Protein AF-A0A9R1IKS2-F1 (afdb_monomer_lite)

Structure (mmCIF, N/CA/C/O backbone):
data_AF-A0A9R1IKS2-F1
#
_entry.id   AF-A0A9R1IKS2-F1
#
loop_
_atom_site.group_PDB
_atom_site.id
_atom_site.type_symbol
_atom_site.label_atom_id
_atom_site.label_alt_id
_atom_site.label_comp_id
_atom_site.label_asym_id
_atom_site.label_entity_id
_atom_site.label_seq_id
_atom_site.pdbx_PDB_ins_code
_atom_site.Cartn_x
_atom_site.Cartn_y
_atom_site.Cartn_z
_atom_site.occupancy
_atom_site.B_iso_or_equiv
_atom_site.auth_seq_id
_atom_site.auth_comp_id
_atom_site.auth_asym_id
_atom_site.auth_atom_id
_atom_site.pdbx_PDB_model_num
ATOM 1 N N . MET A 1 1 ? 90.378 -4.002 -35.300 1.00 48.59 1 MET A N 1
ATOM 2 C CA . MET A 1 1 ? 89.624 -2.967 -36.050 1.00 48.59 1 MET A CA 1
ATOM 3 C C . MET A 1 1 ? 90.124 -2.997 -37.484 1.00 48.59 1 MET A C 1
ATOM 5 O O . MET A 1 1 ? 91.338 -3.062 -37.640 1.00 48.59 1 MET A O 1
ATOM 9 N N . PRO A 1 2 ? 89.233 -3.142 -38.479 1.00 44.53 2 PRO A N 1
ATOM 10 C CA . PRO A 1 2 ? 88.446 -2.023 -39.048 1.00 44.53 2 PRO A CA 1
ATOM 11 C C . PRO A 1 2 ? 86.926 -2.276 -38.912 1.00 44.53 2 PRO A C 1
ATOM 13 O O . PRO A 1 2 ? 86.473 -3.382 -39.164 1.00 44.53 2 PRO A O 1
ATOM 16 N N . SER A 1 3 ? 86.116 -1.399 -38.308 1.00 45.44 3 SER A N 1
ATOM 17 C CA . SER A 1 3 ? 85.567 -0.133 -38.839 1.00 45.44 3 SER A CA 1
ATOM 18 C C . SER A 1 3 ? 84.791 -0.304 -40.148 1.00 45.44 3 SER A C 1
ATOM 20 O O . SER A 1 3 ? 85.372 -0.170 -41.219 1.00 45.44 3 SER A O 1
ATOM 22 N N . TRP A 1 4 ? 83.480 -0.521 -40.044 1.00 53.41 4 TRP A N 1
ATOM 23 C CA . TRP A 1 4 ? 82.528 -0.299 -41.133 1.00 53.41 4 TRP A CA 1
ATOM 24 C C . TRP A 1 4 ? 81.518 0.731 -40.631 1.00 53.41 4 TRP A C 1
ATOM 26 O O . TRP A 1 4 ? 80.860 0.505 -39.617 1.00 53.41 4 TRP A O 1
ATOM 36 N N . LYS A 1 5 ? 81.492 1.891 -41.288 1.00 44.34 5 LYS A N 1
ATOM 37 C CA . LYS A 1 5 ? 80.479 2.925 -41.098 1.00 44.34 5 LYS A CA 1
ATOM 38 C C . LYS A 1 5 ? 79.367 2.736 -42.123 1.00 44.34 5 LYS A C 1
ATOM 40 O O . LYS A 1 5 ? 79.661 2.494 -43.288 1.00 44.34 5 LYS A O 1
ATOM 45 N N . ASP A 1 6 ? 78.147 2.866 -41.616 1.00 50.09 6 ASP A N 1
ATOM 46 C CA . ASP A 1 6 ? 76.942 3.482 -42.174 1.00 50.09 6 ASP A CA 1
ATOM 47 C C . ASP A 1 6 ? 76.713 3.401 -43.690 1.00 50.09 6 ASP A C 1
ATOM 49 O O . ASP A 1 6 ? 77.375 4.057 -44.493 1.00 50.09 6 ASP A O 1
ATOM 53 N N . GLY A 1 7 ? 75.651 2.684 -44.049 1.00 39.09 7 GLY A N 1
ATOM 54 C CA . GLY A 1 7 ? 74.971 2.805 -45.329 1.00 39.09 7 GLY A CA 1
ATOM 55 C C . GLY A 1 7 ? 73.509 2.431 -45.140 1.00 39.09 7 GLY A C 1
ATOM 56 O O . GLY A 1 7 ? 73.152 1.265 -45.267 1.00 39.09 7 GLY A O 1
ATOM 57 N N . GLU A 1 8 ? 72.682 3.412 -44.778 1.00 41.91 8 GLU A N 1
ATOM 58 C CA . GLU A 1 8 ? 71.227 3.313 -44.865 1.00 41.91 8 GLU A CA 1
ATOM 59 C C . GLU A 1 8 ? 70.853 3.036 -46.326 1.00 41.91 8 GLU A C 1
ATOM 61 O O . GLU A 1 8 ? 70.797 3.949 -47.155 1.00 41.91 8 GLU A O 1
ATOM 66 N N . GLU A 1 9 ? 70.599 1.775 -46.672 1.00 37.28 9 GLU A N 1
ATOM 67 C CA . GLU A 1 9 ? 69.936 1.456 -47.929 1.00 37.28 9 GLU A CA 1
ATOM 68 C C . GLU A 1 9 ? 68.448 1.755 -47.746 1.00 37.28 9 GLU A C 1
ATOM 70 O O . GLU A 1 9 ? 67.624 0.916 -47.392 1.00 37.28 9 GLU A O 1
ATOM 75 N N . SER A 1 10 ? 68.144 3.041 -47.924 1.00 39.81 10 SER A N 1
ATOM 76 C CA . SER A 1 10 ? 66.822 3.571 -48.208 1.00 39.81 10 SER A CA 1
ATOM 77 C C . SER A 1 10 ? 66.276 2.827 -49.426 1.00 39.81 10 SER A C 1
ATOM 79 O O . SER A 1 10 ? 66.489 3.235 -50.571 1.00 39.81 10 SER A O 1
ATOM 81 N N . SER A 1 11 ? 65.574 1.722 -49.173 1.00 41.09 11 SER A N 1
ATOM 82 C CA . SER A 1 11 ? 64.642 1.115 -50.111 1.00 41.09 11 SER A CA 1
ATOM 83 C C . SER A 1 11 ? 63.528 2.129 -50.334 1.00 41.09 11 SER A C 1
ATOM 85 O O . SER A 1 11 ? 62.490 2.109 -49.674 1.00 41.09 11 SER A O 1
ATOM 87 N N . LYS A 1 12 ? 63.797 3.089 -51.225 1.00 37.38 12 LYS A N 1
ATOM 88 C CA . LYS A 1 12 ? 62.771 3.886 -51.877 1.00 37.38 12 LYS A CA 1
ATOM 89 C C . LYS A 1 12 ? 61.905 2.874 -52.608 1.00 37.38 12 LYS A C 1
ATOM 91 O O . LYS A 1 12 ? 62.258 2.429 -53.698 1.00 37.38 12 LYS A O 1
ATOM 96 N N . GLU A 1 13 ? 60.822 2.456 -51.968 1.00 42.12 13 GLU A N 1
ATOM 97 C CA . GLU A 1 13 ? 59.661 1.959 -52.681 1.00 42.12 13 GLU A CA 1
ATOM 98 C C . GLU A 1 13 ? 59.296 3.093 -53.644 1.00 42.12 13 G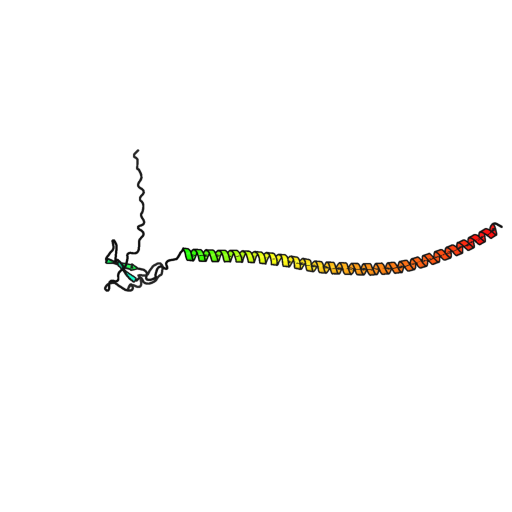LU A C 1
ATOM 100 O O . GLU A 1 13 ? 58.756 4.119 -53.231 1.00 42.12 13 GLU A O 1
ATOM 105 N N . GLU A 1 14 ? 59.745 2.987 -54.903 1.00 42.53 14 GLU A N 1
ATOM 106 C CA . GLU A 1 14 ? 59.210 3.805 -55.985 1.00 42.53 14 GLU A CA 1
ATOM 107 C C . GLU A 1 14 ? 57.712 3.517 -55.957 1.00 42.53 14 GLU A C 1
ATOM 109 O O . GLU A 1 14 ? 57.261 2.435 -56.338 1.00 42.53 14 GLU A O 1
ATOM 114 N N . GLU A 1 15 ? 56.969 4.469 -55.395 1.00 42.94 15 GLU A N 1
ATOM 115 C CA . GLU A 1 15 ? 55.526 4.562 -55.469 1.00 42.94 15 GLU A CA 1
ATOM 116 C C . GLU A 1 15 ? 55.175 4.317 -56.935 1.00 42.94 15 GLU A C 1
ATOM 118 O O . GLU A 1 15 ? 55.498 5.129 -57.805 1.00 42.94 15 GLU A O 1
ATOM 123 N N . LEU A 1 16 ? 54.651 3.122 -57.226 1.00 48.94 16 LEU A N 1
ATOM 124 C CA . LEU A 1 16 ? 54.388 2.649 -58.579 1.00 48.94 16 LEU A CA 1
ATOM 125 C C . LEU A 1 16 ? 53.142 3.384 -59.085 1.00 48.94 16 LEU A C 1
ATOM 127 O O . LEU A 1 16 ? 52.057 2.817 -59.217 1.00 48.94 16 LEU A O 1
ATOM 131 N N . ALA A 1 17 ? 53.286 4.694 -59.269 1.00 49.56 17 ALA A N 1
ATOM 132 C CA . ALA A 1 17 ? 52.277 5.565 -59.816 1.00 49.56 17 ALA A CA 1
ATOM 133 C C . ALA A 1 17 ? 51.915 5.005 -61.188 1.00 49.56 17 ALA A C 1
ATOM 135 O O . ALA A 1 17 ? 52.782 4.818 -62.046 1.00 49.56 17 ALA A O 1
ATOM 136 N N . ASN A 1 18 ? 50.635 4.677 -61.372 1.00 56.34 18 ASN A N 1
ATOM 137 C CA . ASN A 1 18 ? 50.163 4.130 -62.634 1.00 56.34 18 ASN A CA 1
ATOM 138 C C . ASN A 1 18 ? 50.544 5.106 -63.756 1.00 56.34 18 ASN A C 1
ATOM 140 O O . ASN A 1 18 ? 50.149 6.275 -63.685 1.00 56.34 18 ASN A O 1
ATOM 144 N N . PRO A 1 19 ? 51.297 4.661 -64.776 1.00 63.25 19 PRO A N 1
ATOM 145 C CA . PRO A 1 19 ? 51.688 5.542 -65.861 1.00 63.25 19 PRO A CA 1
ATOM 146 C C . PRO A 1 19 ? 50.427 6.070 -66.548 1.00 63.25 19 PRO A C 1
ATOM 148 O O . PRO A 1 19 ? 49.455 5.327 -66.730 1.00 63.25 19 PRO A O 1
ATOM 151 N N . GLY A 1 20 ? 50.438 7.347 -66.942 1.00 69.69 20 GLY A N 1
ATOM 152 C CA . GLY A 1 20 ? 49.369 7.909 -67.768 1.00 69.69 20 GLY A CA 1
ATOM 153 C C . GLY A 1 20 ? 49.154 7.019 -68.993 1.00 69.69 20 GLY A C 1
ATOM 154 O O . GLY A 1 20 ? 50.125 6.521 -69.561 1.00 69.69 20 GLY A O 1
ATOM 155 N N . THR A 1 21 ? 47.904 6.755 -69.378 1.00 74.62 21 THR A N 1
ATOM 156 C CA . THR A 1 21 ? 47.594 5.810 -70.466 1.00 74.62 21 THR A CA 1
ATOM 157 C C . THR A 1 21 ? 47.038 6.514 -71.693 1.00 74.62 21 THR A C 1
ATOM 159 O O . THR A 1 21 ? 46.319 7.503 -71.585 1.00 74.62 21 THR A O 1
ATOM 162 N N . THR A 1 22 ? 47.361 5.983 -72.870 1.00 75.00 22 THR A N 1
ATOM 163 C CA . THR A 1 22 ? 46.778 6.381 -74.155 1.00 75.00 22 THR A CA 1
ATOM 164 C C . THR A 1 22 ? 46.156 5.175 -74.857 1.00 75.00 22 THR A C 1
ATOM 166 O O . THR A 1 22 ? 46.412 4.019 -74.501 1.00 75.00 22 THR A O 1
ATOM 169 N N . ILE A 1 23 ? 45.314 5.441 -75.853 1.00 69.69 23 ILE A N 1
ATOM 170 C CA . ILE A 1 23 ? 44.611 4.422 -76.632 1.00 69.69 23 ILE A CA 1
ATOM 171 C C . ILE A 1 23 ? 45.360 4.217 -77.953 1.00 69.69 23 ILE A C 1
ATOM 173 O O . ILE A 1 23 ? 45.370 5.096 -78.810 1.00 69.69 23 ILE A O 1
ATOM 177 N N . ASP A 1 24 ? 45.947 3.035 -78.139 1.00 76.06 24 ASP A N 1
ATOM 178 C CA . ASP A 1 24 ? 46.493 2.578 -79.422 1.00 76.06 24 ASP A CA 1
ATOM 179 C C . ASP A 1 24 ? 45.437 1.731 -80.140 1.00 76.06 24 ASP A C 1
ATOM 181 O O . ASP A 1 24 ? 45.021 0.691 -79.632 1.00 76.06 24 ASP A O 1
ATOM 185 N N . ALA A 1 25 ? 45.010 2.145 -81.335 1.00 76.25 25 ALA A N 1
ATOM 186 C CA . ALA A 1 25 ? 44.009 1.420 -82.120 1.00 76.25 25 ALA A CA 1
ATOM 187 C C . ALA A 1 25 ? 44.429 -0.025 -82.456 1.00 76.25 25 ALA A C 1
ATOM 189 O O . ALA A 1 25 ? 43.571 -0.887 -82.639 1.00 76.25 25 ALA A O 1
ATOM 190 N N . SER A 1 26 ? 45.736 -0.309 -82.504 1.00 78.94 26 SER A N 1
ATOM 191 C CA . SER A 1 26 ? 46.267 -1.656 -82.745 1.00 78.94 26 SER A CA 1
ATOM 192 C C . SER A 1 26 ? 46.380 -2.512 -81.474 1.00 78.94 26 SER A C 1
ATOM 194 O O . SER A 1 26 ? 46.550 -3.731 -81.555 1.00 78.94 26 SER A O 1
ATOM 196 N N . PHE A 1 27 ? 46.260 -1.901 -80.290 1.00 79.06 27 PHE A N 1
ATOM 197 C CA . PHE A 1 27 ? 46.350 -2.569 -78.993 1.00 79.06 27 PHE A CA 1
ATOM 198 C C . PHE A 1 27 ? 45.433 -1.899 -77.962 1.00 79.06 27 PHE A C 1
ATOM 200 O O . PHE A 1 27 ? 45.874 -1.299 -76.984 1.00 79.06 27 PHE A O 1
ATOM 207 N N . CYS A 1 28 ? 44.127 -2.035 -78.176 1.00 78.81 28 CYS A N 1
ATOM 208 C CA . CYS A 1 28 ? 43.092 -1.565 -77.263 1.00 78.81 28 CYS A CA 1
ATOM 209 C C . CYS A 1 28 ? 42.053 -2.662 -76.983 1.00 78.81 28 CYS A C 1
ATOM 211 O O . CYS A 1 28 ? 42.033 -3.723 -77.616 1.00 78.81 28 CYS A O 1
ATOM 213 N N . GLY A 1 29 ? 41.191 -2.416 -75.996 1.00 82.81 29 GLY A N 1
ATOM 214 C CA . GLY A 1 29 ? 40.091 -3.311 -75.639 1.00 82.81 29 GLY A CA 1
ATOM 215 C C . GLY A 1 29 ? 40.430 -4.338 -74.554 1.00 82.81 29 GLY A C 1
ATOM 216 O O . GLY A 1 29 ? 41.463 -4.266 -73.887 1.00 82.81 29 GLY A O 1
ATOM 217 N N . ARG A 1 30 ? 39.507 -5.283 -74.342 1.00 83.44 30 ARG A N 1
ATOM 218 C CA . ARG A 1 30 ? 39.637 -6.335 -73.320 1.00 83.44 30 ARG A CA 1
ATOM 219 C C . ARG A 1 30 ? 40.766 -7.309 -73.660 1.00 83.44 30 ARG A C 1
ATOM 221 O O . ARG A 1 30 ? 41.041 -7.580 -74.832 1.00 83.44 30 ARG A O 1
ATOM 228 N N . ALA A 1 31 ? 41.405 -7.864 -72.631 1.00 83.81 31 ALA A N 1
ATOM 229 C CA . ALA A 1 31 ? 42.275 -9.018 -72.801 1.00 83.81 31 ALA A CA 1
ATOM 230 C C . ALA A 1 31 ? 41.485 -10.160 -73.464 1.00 83.81 31 ALA A C 1
ATOM 232 O O . ALA A 1 31 ? 40.369 -10.473 -73.054 1.00 83.81 31 ALA A O 1
ATOM 233 N N . ALA A 1 32 ? 42.047 -10.740 -74.527 1.00 78.88 32 ALA A N 1
ATOM 234 C CA . ALA A 1 32 ? 41.414 -11.852 -75.238 1.00 78.88 32 ALA A CA 1
ATOM 235 C C . ALA A 1 32 ? 41.521 -13.163 -74.444 1.00 78.88 32 ALA A C 1
ATOM 237 O O . ALA A 1 32 ? 40.697 -14.058 -74.606 1.00 78.88 32 ALA A O 1
ATOM 238 N N . ASP A 1 33 ? 42.530 -13.256 -73.579 1.00 82.50 33 ASP A N 1
ATOM 239 C CA . ASP A 1 33 ? 42.747 -14.394 -72.704 1.00 82.50 33 ASP A CA 1
ATOM 240 C C . ASP A 1 33 ? 41.944 -14.233 -71.405 1.00 82.50 33 ASP A C 1
ATOM 242 O O . ASP A 1 33 ? 42.137 -13.288 -70.636 1.00 82.50 33 ASP A O 1
ATOM 246 N N . ALA A 1 34 ? 41.047 -15.189 -71.162 1.00 78.06 34 ALA A 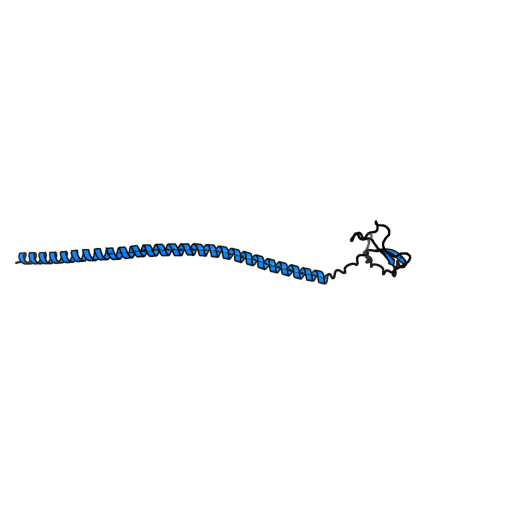N 1
ATOM 247 C CA . ALA A 1 34 ? 40.211 -15.253 -69.970 1.00 78.06 34 ALA A CA 1
ATOM 248 C C . ALA A 1 34 ? 41.004 -15.502 -68.672 1.00 78.06 34 ALA A C 1
ATOM 250 O O . ALA A 1 34 ? 40.437 -15.349 -67.584 1.00 78.06 34 ALA A O 1
ATOM 251 N N . SER A 1 35 ? 42.283 -15.881 -68.768 1.00 83.31 35 SER A N 1
ATOM 252 C CA . SER A 1 35 ? 43.204 -16.005 -67.636 1.00 83.31 35 SER A CA 1
ATOM 253 C C . SER A 1 35 ? 43.691 -14.643 -67.118 1.00 83.31 35 SER A C 1
ATOM 255 O O . SER A 1 35 ? 44.007 -14.508 -65.936 1.00 83.31 35 SER A O 1
ATOM 257 N N . ILE A 1 36 ? 43.678 -13.603 -67.963 1.00 84.75 36 ILE A N 1
ATOM 258 C CA . ILE A 1 36 ? 44.187 -12.268 -67.630 1.00 84.75 36 ILE A CA 1
ATOM 259 C C . ILE A 1 36 ? 43.083 -11.462 -66.936 1.00 84.75 36 ILE A C 1
ATOM 261 O O . ILE A 1 36 ? 42.331 -10.689 -67.543 1.00 84.75 36 ILE A O 1
ATOM 265 N N . LYS A 1 37 ? 42.984 -11.668 -65.624 1.00 88.56 37 LYS A N 1
ATOM 266 C CA . LYS A 1 37 ? 42.038 -10.998 -64.729 1.00 88.56 37 LYS A CA 1
ATOM 267 C C . LYS A 1 37 ? 42.775 -10.259 -63.623 1.00 88.56 37 LYS A C 1
ATOM 269 O O . LYS A 1 37 ? 43.854 -10.660 -63.195 1.00 88.56 37 LYS A O 1
ATOM 274 N N . CYS A 1 38 ? 42.158 -9.195 -63.127 1.00 84.00 38 CYS A N 1
ATOM 275 C CA . CYS A 1 38 ? 42.625 -8.524 -61.925 1.00 84.00 38 CYS A CA 1
ATOM 276 C C . CYS A 1 38 ? 42.495 -9.486 -60.738 1.00 84.00 38 CYS A C 1
ATOM 278 O O . CYS A 1 38 ? 41.424 -10.043 -60.517 1.00 84.00 38 CYS A O 1
ATOM 280 N N . THR A 1 39 ? 43.553 -9.660 -59.954 1.00 83.38 39 THR A N 1
ATOM 281 C CA . THR A 1 39 ? 43.549 -10.559 -58.789 1.00 83.38 39 THR A CA 1
ATOM 282 C C . THR A 1 39 ? 42.605 -10.091 -57.680 1.00 83.38 39 THR A C 1
ATOM 284 O O . THR A 1 39 ? 42.022 -10.922 -56.994 1.00 83.38 39 THR A O 1
ATOM 287 N N . LEU A 1 40 ? 42.407 -8.775 -57.537 1.00 80.06 40 LEU A N 1
ATOM 288 C CA . LEU A 1 40 ? 41.535 -8.189 -56.513 1.00 80.06 40 LEU A CA 1
ATOM 289 C C . LEU A 1 40 ? 40.052 -8.261 -56.888 1.00 80.06 40 LEU A C 1
ATOM 291 O O . LEU A 1 40 ? 39.216 -8.624 -56.068 1.00 80.06 40 LEU A O 1
ATOM 295 N N . HIS A 1 41 ? 39.718 -7.910 -58.132 1.00 82.62 41 HIS A N 1
ATOM 296 C CA . HIS A 1 41 ? 38.323 -7.799 -58.570 1.00 82.62 41 HIS A CA 1
ATOM 297 C C . HIS A 1 41 ? 37.830 -9.015 -59.363 1.00 82.62 41 HIS A C 1
ATOM 299 O O . HIS A 1 41 ? 36.652 -9.076 -59.705 1.00 82.62 41 HIS A O 1
ATOM 305 N N . LEU A 1 42 ? 38.728 -9.943 -59.722 1.00 81.50 42 LEU A N 1
ATOM 306 C CA . LEU A 1 42 ? 38.476 -11.106 -60.589 1.00 81.50 42 LEU A CA 1
ATOM 307 C C . LEU A 1 42 ? 37.827 -10.752 -61.943 1.00 81.50 42 LEU A C 1
ATOM 309 O O . LEU A 1 42 ? 37.311 -11.616 -62.655 1.00 81.50 42 LEU A O 1
ATOM 313 N N . ALA A 1 43 ? 37.889 -9.474 -62.321 1.00 81.75 43 ALA A N 1
ATOM 314 C CA . ALA A 1 43 ? 37.350 -8.929 -63.554 1.00 81.75 43 ALA A CA 1
ATOM 315 C C . ALA A 1 43 ? 38.405 -8.985 -64.677 1.00 81.75 43 ALA A C 1
ATOM 317 O O . ALA A 1 43 ? 39.595 -8.818 -64.389 1.00 81.75 43 ALA A O 1
ATOM 318 N N . PRO A 1 44 ? 38.005 -9.187 -65.949 1.00 86.62 44 PRO A N 1
ATOM 319 C CA . PRO A 1 44 ? 38.927 -9.156 -67.084 1.00 86.62 44 PRO A CA 1
ATOM 320 C C . PRO A 1 44 ? 39.707 -7.841 -67.154 1.00 86.62 44 PRO A C 1
ATOM 322 O O . PRO A 1 44 ? 39.122 -6.762 -67.020 1.00 86.62 44 PRO A O 1
ATOM 325 N N . CYS A 1 45 ? 41.017 -7.926 -67.387 1.00 88.25 45 CYS A N 1
ATOM 326 C CA . CYS A 1 45 ? 41.843 -6.736 -67.562 1.00 88.25 45 CYS A CA 1
ATOM 327 C C . CYS A 1 45 ? 41.635 -6.096 -68.942 1.00 88.25 45 CYS A C 1
ATOM 329 O O . CYS A 1 45 ? 41.287 -6.751 -69.930 1.00 88.25 45 CYS A O 1
ATOM 331 N N . MET A 1 46 ? 41.903 -4.798 -69.011 1.00 86.00 46 MET A N 1
ATOM 332 C CA . MET A 1 46 ? 41.942 -4.007 -70.237 1.00 86.00 46 MET A CA 1
ATOM 333 C C . MET A 1 46 ? 43.387 -3.807 -70.688 1.00 86.00 46 MET A C 1
ATOM 335 O O . MET A 1 46 ? 44.302 -3.776 -69.867 1.00 86.00 46 MET A O 1
ATOM 339 N N . LYS A 1 47 ? 43.585 -3.693 -72.001 1.00 88.12 47 LYS A N 1
ATOM 340 C CA . LYS A 1 47 ? 44.871 -3.369 -72.623 1.00 88.12 47 LYS A CA 1
ATOM 341 C C . LYS A 1 47 ? 45.101 -1.861 -72.582 1.00 88.12 47 LYS A C 1
ATOM 343 O O . LYS A 1 47 ? 44.235 -1.108 -73.026 1.00 88.12 47 LYS A O 1
ATOM 348 N N . TYR A 1 48 ? 46.269 -1.454 -72.102 1.00 84.25 48 TYR A N 1
ATOM 349 C CA . TYR A 1 48 ? 46.695 -0.060 -72.019 1.00 84.25 48 TYR A CA 1
ATOM 350 C C . TYR A 1 48 ? 48.079 0.126 -72.638 1.00 84.25 48 TYR A C 1
ATOM 352 O O . TYR A 1 48 ? 48.893 -0.803 -72.670 1.00 84.25 48 TYR A O 1
ATOM 360 N N . VAL A 1 49 ? 48.342 1.343 -73.111 1.00 83.81 49 VAL A N 1
ATOM 361 C CA . VAL A 1 49 ? 49.665 1.787 -73.552 1.00 83.81 49 VAL A CA 1
ATOM 362 C C . VAL A 1 49 ? 50.086 2.962 -72.688 1.00 83.81 49 VAL A C 1
ATOM 364 O O . VAL A 1 49 ? 49.316 3.907 -72.523 1.00 83.81 49 VAL A O 1
ATOM 367 N N . ALA A 1 50 ? 51.290 2.904 -72.130 1.00 82.00 50 ALA A N 1
ATOM 368 C CA . ALA A 1 50 ? 51.846 4.000 -71.350 1.00 82.00 50 ALA A CA 1
ATOM 369 C C . ALA A 1 50 ? 52.126 5.211 -72.257 1.00 82.00 50 ALA A C 1
ATOM 371 O O . ALA A 1 50 ? 52.771 5.092 -73.300 1.00 82.00 50 ALA A O 1
ATOM 372 N N . PHE A 1 51 ? 51.612 6.370 -71.866 1.00 75.75 51 PHE A N 1
ATOM 373 C CA . PHE A 1 51 ? 51.726 7.643 -72.572 1.00 75.75 51 PHE A CA 1
ATOM 374 C C . PHE A 1 51 ? 52.923 8.471 -72.094 1.00 75.75 51 PHE A C 1
ATOM 376 O O . PHE A 1 51 ? 53.539 9.155 -72.903 1.00 75.75 51 PHE A O 1
ATOM 383 N N . GLU A 1 52 ? 53.264 8.396 -70.807 1.00 71.88 52 GLU A N 1
ATOM 384 C CA . GLU A 1 52 ? 54.277 9.261 -70.200 1.00 71.88 52 GLU A CA 1
ATOM 385 C C . GLU A 1 52 ? 55.087 8.509 -69.132 1.00 71.88 52 GLU A C 1
ATOM 387 O O . GLU A 1 52 ? 54.538 7.710 -68.370 1.00 71.88 52 GLU A O 1
ATOM 392 N N . GLY A 1 53 ? 56.402 8.753 -69.095 1.00 70.88 53 GLY A N 1
ATOM 393 C CA . GLY A 1 53 ? 57.350 8.152 -68.147 1.00 70.88 53 GLY A CA 1
ATOM 394 C C . GLY A 1 53 ? 58.433 7.280 -68.799 1.00 70.88 53 GLY A C 1
ATOM 395 O O . GLY A 1 53 ? 58.555 7.210 -70.024 1.00 70.88 53 GLY A O 1
ATOM 396 N N . LYS A 1 54 ? 59.225 6.579 -67.971 1.00 72.94 54 LYS A N 1
ATOM 397 C CA . LYS A 1 54 ? 60.319 5.677 -68.410 1.00 72.94 54 LYS A CA 1
ATOM 398 C C . LYS A 1 54 ? 59.830 4.556 -69.345 1.00 72.94 54 LYS A C 1
ATOM 400 O O . LYS A 1 54 ? 60.605 4.028 -70.138 1.00 72.94 54 LYS A O 1
ATOM 405 N N . ASP A 1 55 ? 58.540 4.237 -69.267 1.00 72.31 55 ASP A N 1
ATOM 406 C CA . ASP A 1 55 ? 57.882 3.158 -69.999 1.00 72.31 55 ASP A CA 1
ATOM 407 C C . ASP A 1 55 ? 56.974 3.645 -71.131 1.00 72.31 55 ASP A C 1
ATOM 409 O O . ASP A 1 55 ? 56.118 2.894 -71.592 1.00 72.31 55 ASP A O 1
ATOM 413 N N . THR A 1 56 ? 57.148 4.882 -71.605 1.00 76.19 56 THR A N 1
ATOM 414 C CA . THR A 1 56 ? 56.369 5.424 -72.730 1.00 76.19 56 THR A CA 1
ATOM 415 C C . THR A 1 56 ? 56.352 4.438 -73.911 1.00 76.19 56 THR A C 1
ATOM 417 O O . THR A 1 56 ? 57.380 3.875 -74.285 1.00 76.19 56 THR A O 1
ATOM 420 N N . VAL A 1 57 ? 55.169 4.212 -74.491 1.00 77.19 57 VAL A N 1
ATOM 421 C CA . VAL A 1 57 ? 54.863 3.225 -75.550 1.00 77.19 57 VAL A CA 1
ATOM 422 C C . VAL A 1 57 ? 54.789 1.755 -75.085 1.00 77.19 57 VAL A C 1
ATOM 424 O O . VAL A 1 57 ? 54.365 0.889 -75.856 1.00 77.19 57 VAL A O 1
ATOM 427 N N . ARG A 1 58 ? 55.102 1.410 -73.826 1.00 84.00 58 ARG A N 1
ATOM 428 C CA . ARG A 1 58 ? 54.932 0.024 -73.348 1.00 84.00 58 ARG A CA 1
ATOM 429 C C . ARG A 1 58 ? 53.461 -0.367 -73.213 1.00 84.00 58 ARG A C 1
ATOM 431 O O . ARG A 1 58 ? 52.628 0.387 -72.717 1.00 84.00 58 ARG A O 1
ATOM 438 N N . ARG A 1 59 ? 53.175 -1.606 -73.618 1.00 87.75 59 ARG A N 1
ATOM 439 C CA . ARG A 1 59 ? 51.863 -2.262 -73.562 1.00 87.75 59 ARG A CA 1
ATOM 440 C C . ARG A 1 59 ? 51.716 -3.055 -72.266 1.00 87.75 59 ARG A C 1
ATOM 442 O O . ARG A 1 59 ? 52.573 -3.884 -71.969 1.00 87.75 59 ARG A O 1
ATOM 449 N N . PHE A 1 60 ? 50.628 -2.849 -71.530 1.00 85.69 60 PHE A N 1
ATOM 450 C CA . PHE A 1 60 ? 50.348 -3.560 -70.279 1.00 85.69 60 PHE A CA 1
ATOM 451 C C . PHE A 1 60 ? 48.850 -3.836 -70.080 1.00 85.69 60 PHE A C 1
ATOM 453 O O . PHE A 1 60 ? 48.006 -3.352 -70.836 1.00 85.69 60 PHE A O 1
ATOM 460 N N . TYR A 1 61 ? 48.523 -4.646 -69.070 1.00 86.94 61 TYR A N 1
ATOM 461 C CA . TYR A 1 61 ? 47.149 -4.972 -68.687 1.00 86.94 61 TYR A CA 1
ATOM 462 C C . TYR A 1 61 ? 46.793 -4.300 -67.363 1.00 86.94 61 TYR A C 1
ATOM 464 O O . TYR A 1 61 ? 47.534 -4.425 -66.393 1.00 86.94 61 TYR A O 1
ATOM 472 N N . GLY A 1 62 ? 45.650 -3.621 -67.315 1.00 83.06 62 GLY A N 1
ATOM 473 C CA . GLY A 1 62 ? 45.165 -2.926 -66.123 1.00 83.06 62 GLY A CA 1
ATOM 474 C C . GLY A 1 62 ? 43.738 -3.326 -65.764 1.00 83.06 62 GLY A C 1
ATOM 475 O O . GLY A 1 62 ? 42.980 -3.829 -66.596 1.00 83.06 62 GLY A O 1
ATOM 476 N N . CYS A 1 63 ? 43.360 -3.112 -64.508 1.00 83.62 63 CYS A N 1
ATOM 477 C CA . CYS A 1 63 ? 42.008 -3.391 -64.042 1.00 83.62 63 CYS A CA 1
ATOM 478 C C . CYS A 1 63 ? 41.007 -2.370 -64.611 1.00 83.62 63 CYS A C 1
ATOM 480 O O . CYS A 1 63 ? 41.246 -1.171 -64.549 1.00 83.62 63 CYS A O 1
ATOM 482 N N . VAL A 1 64 ? 39.864 -2.851 -65.118 1.00 77.38 64 VAL A N 1
ATOM 483 C CA . VAL A 1 64 ? 38.777 -2.001 -65.650 1.00 77.38 64 VAL A CA 1
ATOM 484 C C . VAL A 1 64 ? 37.945 -1.331 -64.558 1.00 77.38 64 VAL A C 1
ATOM 486 O O . VAL A 1 64 ? 37.257 -0.347 -64.814 1.00 77.38 64 VAL A O 1
ATOM 489 N N . VAL A 1 65 ? 37.959 -1.896 -63.349 1.00 73.44 65 VAL A N 1
ATOM 490 C CA . VAL A 1 65 ? 37.205 -1.358 -62.218 1.00 73.44 65 VAL A CA 1
ATOM 491 C C . VAL A 1 65 ? 37.853 -0.030 -61.831 1.00 73.44 65 VAL A C 1
ATOM 493 O O . VAL A 1 65 ? 39.025 -0.054 -61.442 1.00 73.44 65 VAL A O 1
ATOM 496 N N . PRO A 1 66 ? 37.131 1.107 -61.930 1.00 64.69 66 PRO A N 1
ATOM 497 C CA . PRO A 1 66 ? 37.635 2.374 -61.429 1.00 64.69 66 PRO A CA 1
ATOM 498 C C . PRO A 1 66 ? 38.002 2.167 -59.965 1.00 64.69 66 PRO A C 1
ATOM 500 O O . PRO A 1 66 ? 37.182 1.637 -59.207 1.00 64.69 66 PRO A O 1
ATOM 503 N N . GLN A 1 67 ? 39.211 2.555 -59.553 1.00 60.69 67 GLN A N 1
ATOM 504 C CA . GLN A 1 67 ? 39.475 2.672 -58.127 1.00 60.69 67 GLN A CA 1
ATOM 505 C C . GLN A 1 67 ? 38.431 3.649 -57.592 1.00 60.69 67 GLN A C 1
ATOM 507 O O . GLN A 1 67 ? 38.429 4.821 -57.962 1.00 60.69 67 GLN A O 1
ATOM 512 N N . LYS A 1 68 ? 37.489 3.161 -56.777 1.00 54.31 68 LYS A N 1
ATOM 513 C CA . LYS A 1 68 ? 36.714 4.065 -55.938 1.00 54.31 68 LYS A CA 1
ATOM 514 C C . LYS A 1 68 ? 37.769 4.790 -55.117 1.00 54.31 68 LYS A C 1
ATOM 516 O O . LYS A 1 68 ? 38.437 4.142 -54.314 1.00 54.31 68 LYS A O 1
ATOM 521 N N . GLN A 1 69 ? 37.964 6.081 -55.368 1.00 51.69 69 GLN A N 1
ATOM 522 C CA . GLN A 1 69 ? 38.627 6.934 -54.399 1.00 51.69 69 GLN A CA 1
ATOM 523 C C . GLN A 1 69 ? 37.811 6.766 -53.125 1.00 51.69 69 GLN A C 1
ATOM 525 O O . GLN A 1 69 ? 36.637 7.131 -53.061 1.00 51.69 69 GLN A O 1
ATOM 530 N N . MET A 1 70 ? 38.384 6.031 -52.180 1.00 49.16 70 MET A N 1
ATOM 531 C CA . MET A 1 70 ? 37.844 5.950 -50.843 1.00 49.16 70 MET A CA 1
ATOM 532 C C . MET A 1 70 ? 38.087 7.352 -50.299 1.00 49.16 70 MET A C 1
ATOM 534 O O . MET A 1 70 ? 39.233 7.699 -50.027 1.00 49.16 70 MET A O 1
ATOM 538 N N . ASP A 1 71 ? 37.054 8.194 -50.248 1.00 56.75 71 ASP A N 1
ATOM 539 C CA . ASP A 1 71 ? 37.121 9.428 -49.467 1.00 56.75 71 ASP A CA 1
ATOM 540 C C . ASP A 1 71 ? 37.173 8.985 -48.005 1.00 56.75 71 ASP A C 1
ATOM 542 O O . ASP A 1 71 ? 36.143 8.847 -47.340 1.00 56.75 71 ASP A O 1
ATOM 546 N N . VAL A 1 72 ? 38.386 8.669 -47.544 1.00 65.81 72 VAL A N 1
ATOM 547 C CA . VAL A 1 72 ? 38.659 8.100 -46.219 1.00 65.81 72 VAL A CA 1
ATOM 548 C C . VAL A 1 72 ? 38.030 8.977 -45.135 1.00 65.81 72 VAL A C 1
ATOM 550 O O . VAL A 1 72 ? 37.466 8.452 -44.178 1.00 65.81 72 VAL A O 1
ATOM 553 N N . ASP A 1 73 ? 38.009 10.294 -45.344 1.00 71.06 73 ASP A N 1
ATOM 554 C CA . ASP A 1 73 ? 37.375 11.269 -44.454 1.00 71.06 73 ASP A CA 1
ATOM 555 C C . ASP A 1 73 ? 35.858 11.050 -44.321 1.00 71.06 73 ASP A C 1
ATOM 557 O O . ASP A 1 73 ? 35.314 11.029 -43.216 1.00 71.06 73 ASP A O 1
ATOM 561 N N . LYS A 1 74 ? 35.162 10.805 -45.437 1.00 76.50 74 LYS A N 1
ATOM 562 C CA . LYS A 1 74 ? 33.704 10.617 -45.461 1.00 76.50 74 LYS A CA 1
ATOM 563 C C . LYS A 1 74 ? 33.285 9.284 -44.845 1.00 76.50 74 LYS A C 1
ATOM 565 O O . LYS A 1 74 ? 32.260 9.207 -44.162 1.00 76.50 74 LYS A O 1
ATOM 570 N N . ASP A 1 75 ? 34.067 8.236 -45.081 1.00 79.25 75 ASP A N 1
ATOM 571 C CA . ASP A 1 75 ? 33.815 6.919 -44.497 1.00 79.25 75 ASP A CA 1
ATOM 572 C C . ASP A 1 75 ? 34.133 6.896 -42.992 1.00 79.25 75 ASP A C 1
ATOM 574 O O . ASP A 1 75 ? 33.380 6.298 -42.216 1.00 79.25 75 ASP A O 1
ATOM 578 N N . MET A 1 76 ? 35.172 7.615 -42.551 1.00 77.81 76 MET A N 1
ATOM 579 C CA . MET A 1 76 ? 35.488 7.797 -41.130 1.00 77.81 76 MET A CA 1
ATOM 580 C C . MET A 1 76 ? 34.409 8.587 -40.385 1.00 77.81 76 MET A C 1
ATOM 582 O O . MET A 1 76 ? 34.014 8.190 -39.287 1.00 77.81 76 MET A O 1
ATOM 586 N N . GLU A 1 77 ? 33.869 9.652 -40.982 1.00 84.69 77 GLU A N 1
ATOM 587 C CA . GLU A 1 77 ? 32.777 10.424 -40.381 1.00 84.69 77 GLU A CA 1
ATOM 588 C C . GLU A 1 77 ? 31.481 9.606 -40.280 1.00 84.69 77 GLU A C 1
ATOM 590 O O . GLU A 1 77 ? 30.809 9.598 -39.244 1.00 84.69 77 GLU A O 1
ATOM 595 N N . LYS A 1 78 ? 31.161 8.810 -41.307 1.00 84.44 78 LYS A N 1
ATOM 596 C CA . LYS A 1 78 ? 30.011 7.895 -41.270 1.00 84.44 78 LYS A CA 1
ATOM 597 C C . LYS A 1 78 ? 30.144 6.842 -40.161 1.00 84.44 78 LYS A C 1
ATOM 599 O O . LYS A 1 78 ? 29.142 6.514 -39.520 1.00 84.44 78 LYS A O 1
ATOM 604 N N . LEU A 1 79 ? 31.358 6.338 -39.924 1.00 85.00 79 LEU A N 1
ATOM 605 C CA . LEU A 1 79 ? 31.658 5.388 -38.849 1.00 85.00 79 LEU A CA 1
ATOM 606 C C . LEU A 1 79 ? 31.601 6.043 -37.457 1.00 85.00 79 LEU A C 1
ATOM 608 O O . LEU A 1 79 ? 31.169 5.409 -36.494 1.00 85.00 79 LEU A O 1
ATOM 612 N N . ALA A 1 80 ? 32.013 7.307 -37.331 1.00 85.38 80 ALA A N 1
ATOM 613 C CA . ALA A 1 80 ? 31.890 8.063 -36.085 1.00 85.38 80 ALA A CA 1
ATOM 614 C C . ALA A 1 80 ? 30.413 8.267 -35.710 1.00 85.38 80 ALA A C 1
ATOM 616 O O . ALA A 1 80 ? 29.999 7.914 -34.606 1.00 85.38 80 ALA A O 1
ATOM 617 N N . ILE A 1 81 ? 29.591 8.705 -36.671 1.00 84.44 81 ILE A N 1
ATOM 618 C CA . ILE A 1 81 ? 28.146 8.891 -36.481 1.00 84.44 81 ILE A CA 1
ATOM 619 C C . ILE A 1 81 ? 27.451 7.568 -36.119 1.00 84.44 81 ILE A C 1
ATOM 621 O O . ILE A 1 81 ? 26.523 7.561 -35.307 1.00 84.44 81 ILE A O 1
ATOM 625 N N . SER A 1 82 ? 27.855 6.434 -36.707 1.00 81.62 82 SER A N 1
ATOM 626 C CA . SER A 1 82 ? 27.265 5.135 -36.355 1.00 81.62 82 SER A CA 1
ATOM 627 C C . SER A 1 82 ? 27.637 4.703 -34.936 1.00 81.62 82 SER A C 1
ATOM 629 O O . SER A 1 82 ? 26.755 4.290 -34.188 1.00 81.62 82 SER A O 1
ATOM 631 N N . LYS A 1 83 ? 28.901 4.875 -34.531 1.00 83.75 83 LYS A N 1
ATOM 632 C CA . LYS A 1 83 ? 29.366 4.555 -33.171 1.00 83.75 83 LYS A CA 1
ATOM 633 C C . LYS A 1 83 ? 28.698 5.417 -32.101 1.00 83.75 83 LYS A C 1
ATOM 635 O O . LYS A 1 83 ? 28.343 4.901 -31.044 1.00 83.75 83 LYS A O 1
ATOM 640 N N . GLU A 1 84 ? 28.489 6.706 -32.366 1.00 82.62 84 GLU A N 1
ATOM 641 C CA . GLU A 1 84 ? 27.752 7.592 -31.455 1.00 82.62 84 GLU A CA 1
ATOM 642 C C . GLU A 1 84 ? 26.277 7.198 -31.326 1.00 82.62 84 GL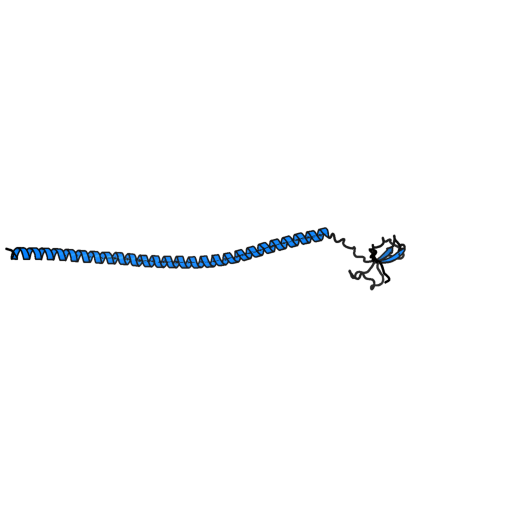U A C 1
ATOM 644 O O . GLU A 1 84 ? 25.709 7.221 -30.234 1.00 82.62 84 GLU A O 1
ATOM 649 N N . LYS A 1 85 ? 25.638 6.783 -32.426 1.00 84.44 85 LYS A N 1
ATOM 650 C CA . LYS A 1 85 ? 24.263 6.267 -32.379 1.00 84.44 85 LYS A CA 1
ATOM 651 C C . LYS A 1 85 ? 24.183 4.967 -31.585 1.00 84.44 85 LYS A C 1
ATOM 653 O O . LYS A 1 85 ? 23.289 4.828 -30.756 1.00 84.44 85 LYS A O 1
ATOM 658 N N . GLU A 1 86 ? 25.115 4.045 -31.801 1.00 81.56 86 GLU A N 1
ATOM 659 C CA . GLU A 1 86 ? 25.192 2.783 -31.061 1.00 81.56 86 GLU A CA 1
ATOM 660 C C . GLU A 1 86 ? 25.403 3.026 -29.562 1.00 81.56 86 GLU A C 1
ATOM 662 O O . GLU A 1 86 ? 24.650 2.485 -28.749 1.00 81.56 86 GLU A O 1
ATOM 667 N N . SER A 1 87 ? 26.333 3.907 -29.179 1.00 78.00 87 SER A N 1
ATOM 668 C CA . SER A 1 87 ? 26.575 4.243 -27.770 1.00 78.00 87 SER A CA 1
ATOM 669 C C . SER A 1 87 ? 25.359 4.907 -27.113 1.00 78.00 87 SER A C 1
ATOM 671 O O . SER A 1 87 ? 24.988 4.542 -25.995 1.00 78.00 87 SER A O 1
ATOM 673 N N . ALA A 1 88 ? 24.664 5.800 -27.826 1.00 87.44 88 ALA A N 1
ATOM 674 C CA . ALA A 1 88 ? 23.423 6.407 -27.355 1.00 87.44 88 ALA A CA 1
ATOM 675 C C . ALA A 1 88 ? 22.289 5.377 -27.199 1.00 87.44 88 ALA A C 1
ATOM 677 O O . ALA A 1 88 ? 21.539 5.421 -26.221 1.00 87.44 88 ALA A O 1
ATOM 678 N N . THR A 1 89 ? 22.152 4.430 -28.134 1.00 88.12 89 THR A N 1
ATOM 679 C CA . THR A 1 89 ? 21.146 3.357 -28.030 1.00 88.12 89 THR A CA 1
ATOM 680 C C . THR A 1 89 ? 21.452 2.384 -26.896 1.00 88.12 89 THR A C 1
ATOM 682 O O . THR A 1 89 ? 20.540 2.006 -26.162 1.00 88.12 89 THR A O 1
ATOM 685 N N . PHE A 1 90 ? 22.725 2.042 -26.693 1.00 87.81 90 PHE A N 1
ATOM 686 C CA . PHE A 1 90 ? 23.171 1.201 -25.588 1.00 87.81 90 PHE A CA 1
ATOM 687 C C . PHE A 1 90 ? 22.903 1.870 -24.233 1.00 87.81 90 PHE A C 1
ATOM 689 O O . PHE A 1 90 ? 22.386 1.228 -23.319 1.00 87.81 90 PHE A O 1
ATOM 696 N N . GLY A 1 91 ? 23.167 3.179 -24.125 1.00 91.75 91 GLY A N 1
ATOM 697 C CA . GLY A 1 91 ? 22.823 3.973 -22.943 1.00 91.75 91 GLY A CA 1
ATOM 698 C C . GLY A 1 91 ? 21.328 3.914 -22.615 1.00 91.75 91 GLY A C 1
ATOM 699 O O . GLY A 1 91 ? 20.958 3.561 -21.496 1.00 91.75 91 GLY A O 1
ATOM 700 N N . LYS A 1 92 ? 20.466 4.156 -23.613 1.00 92.69 92 LYS A N 1
ATOM 701 C CA . LYS A 1 92 ? 19.001 4.077 -23.454 1.00 92.69 92 LYS A CA 1
ATOM 702 C C . LYS A 1 92 ? 18.516 2.679 -23.067 1.00 92.69 92 LYS A C 1
ATOM 704 O O . LYS A 1 92 ? 17.608 2.557 -22.252 1.00 92.69 92 LYS A O 1
ATOM 709 N N . MET A 1 93 ? 19.108 1.623 -23.628 1.00 92.50 93 MET A N 1
ATOM 710 C CA . MET A 1 93 ? 18.752 0.239 -23.294 1.00 92.50 93 MET A CA 1
ATOM 711 C C . MET A 1 93 ? 19.058 -0.082 -21.826 1.00 92.50 93 MET A C 1
ATOM 713 O O . MET A 1 93 ? 18.209 -0.642 -21.136 1.00 92.50 93 MET A O 1
ATOM 717 N N . LYS A 1 94 ? 20.229 0.335 -21.331 1.00 93.94 94 LYS A N 1
ATOM 718 C CA . LYS A 1 94 ? 20.621 0.150 -19.927 1.00 93.94 94 LYS A CA 1
ATOM 719 C C . LYS A 1 94 ? 19.709 0.916 -18.964 1.00 93.94 94 LYS A C 1
ATOM 721 O O . LYS A 1 94 ? 19.383 0.423 -17.887 1.00 93.94 94 LYS A O 1
ATOM 726 N N . GLU A 1 95 ? 19.284 2.116 -19.348 1.00 95.81 95 GLU A N 1
ATOM 727 C CA . GLU A 1 95 ? 18.347 2.917 -18.557 1.00 95.81 95 GLU A CA 1
ATOM 728 C C . GLU A 1 95 ? 16.945 2.290 -18.517 1.00 95.81 95 GLU A C 1
ATOM 730 O O . GLU A 1 95 ? 16.345 2.184 -17.449 1.00 95.81 95 GLU A O 1
ATOM 735 N N . MET A 1 96 ? 16.457 1.782 -19.653 1.00 94.88 96 MET A N 1
ATOM 736 C CA . MET A 1 96 ? 15.196 1.035 -19.728 1.00 94.88 96 MET A CA 1
ATOM 737 C C . MET A 1 96 ? 15.215 -0.245 -18.887 1.00 94.88 96 MET A C 1
ATOM 739 O O . MET A 1 96 ? 14.213 -0.572 -18.255 1.00 94.88 96 MET A O 1
ATOM 743 N N . GLU A 1 97 ? 16.339 -0.961 -18.851 1.00 96.31 97 GLU A N 1
ATOM 744 C CA . GLU A 1 97 ? 16.505 -2.149 -18.008 1.00 96.31 97 GLU A CA 1
ATOM 745 C C . GLU A 1 97 ? 16.446 -1.795 -16.516 1.00 96.31 97 GLU A C 1
ATOM 747 O O . GLU A 1 97 ? 15.717 -2.435 -15.757 1.00 96.31 97 GLU A O 1
ATOM 752 N N . LYS A 1 98 ? 17.132 -0.719 -16.111 1.00 97.19 98 LYS A N 1
ATOM 753 C CA . LYS A 1 98 ? 17.084 -0.200 -14.738 1.00 97.19 98 LYS A CA 1
ATOM 754 C C . LYS A 1 98 ? 15.662 0.199 -14.331 1.00 97.19 98 LYS A C 1
ATOM 756 O O . LYS A 1 98 ? 15.194 -0.211 -13.273 1.00 97.19 98 LYS A O 1
ATOM 761 N N . LEU A 1 99 ? 14.951 0.929 -15.194 1.00 97.50 99 LEU A N 1
ATOM 762 C CA . LEU A 1 99 ? 13.548 1.305 -14.976 1.00 97.50 99 LEU A CA 1
ATOM 763 C C . LEU A 1 99 ? 12.621 0.085 -14.891 1.00 97.50 99 LEU A C 1
ATOM 765 O O . LEU A 1 99 ? 11.688 0.067 -14.088 1.00 97.50 99 LEU A O 1
ATOM 769 N N . ALA A 1 100 ? 12.858 -0.946 -15.706 1.00 97.00 100 ALA A N 1
ATOM 770 C CA . ALA A 1 100 ? 12.070 -2.173 -15.671 1.00 97.00 100 ALA A CA 1
ATOM 771 C C . ALA A 1 100 ? 12.247 -2.931 -14.348 1.00 97.00 100 ALA A C 1
ATOM 773 O O . ALA A 1 100 ? 11.273 -3.496 -13.844 1.00 97.00 100 ALA A O 1
ATOM 774 N N . GLU A 1 101 ? 13.454 -2.930 -13.780 1.00 97.12 101 GLU A N 1
ATOM 775 C CA . GLU A 1 101 ? 13.727 -3.544 -12.480 1.00 97.12 101 GLU A CA 1
ATOM 776 C C . GLU A 1 101 ? 13.081 -2.756 -11.333 1.00 97.12 101 GLU A C 1
ATOM 778 O O . GLU A 1 101 ? 12.312 -3.328 -10.560 1.00 97.12 101 GLU A O 1
ATOM 783 N N . GLU A 1 102 ? 13.251 -1.430 -11.301 1.00 97.38 102 GLU A N 1
ATOM 784 C CA . GLU A 1 102 ? 12.585 -0.552 -10.324 1.00 97.38 102 GLU A CA 1
ATOM 785 C C . GLU A 1 102 ? 11.052 -0.707 -10.379 1.00 97.38 102 GLU A C 1
ATOM 787 O O . GLU A 1 102 ? 10.371 -0.776 -9.354 1.00 97.38 102 GLU A O 1
ATOM 792 N N . HIS A 1 103 ? 10.477 -0.854 -11.576 1.00 97.25 103 HIS A N 1
ATOM 793 C CA . HIS A 1 103 ? 9.042 -1.082 -11.733 1.00 97.25 103 HIS A CA 1
ATOM 794 C C . HIS A 1 103 ? 8.584 -2.445 -11.175 1.00 97.25 103 HIS A C 1
ATOM 796 O O . HIS A 1 103 ? 7.460 -2.560 -10.669 1.00 97.25 103 HIS A O 1
ATOM 802 N N . LYS A 1 104 ? 9.422 -3.493 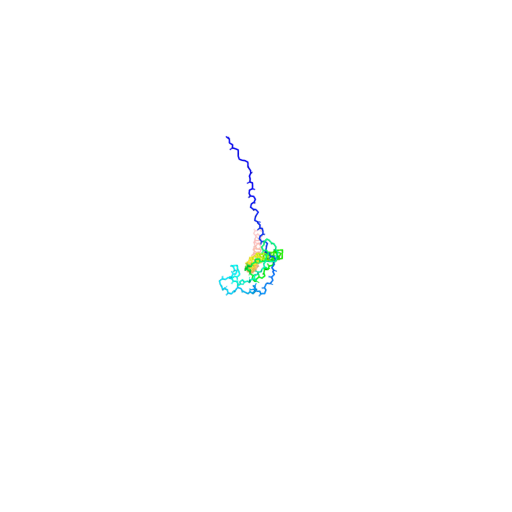-11.233 1.00 97.56 104 LYS A N 1
ATOM 803 C CA . LYS A 1 104 ? 9.114 -4.782 -10.583 1.00 97.56 104 LYS A CA 1
ATOM 804 C C . LYS A 1 104 ? 9.112 -4.635 -9.067 1.00 97.56 104 LYS A C 1
ATOM 806 O O . LYS A 1 104 ? 8.169 -5.109 -8.430 1.00 97.56 104 LYS A O 1
ATOM 811 N N . GLU A 1 105 ? 10.109 -3.954 -8.506 1.00 96.75 105 GLU A N 1
ATOM 812 C CA . GLU A 1 105 ? 10.189 -3.690 -7.067 1.00 96.75 105 GLU A CA 1
ATOM 813 C C . GLU A 1 105 ? 8.963 -2.913 -6.576 1.00 96.75 105 GLU A C 1
ATOM 815 O O . GLU A 1 105 ? 8.284 -3.346 -5.641 1.00 96.75 105 GLU A O 1
ATOM 820 N N . LEU A 1 106 ? 8.594 -1.832 -7.272 1.00 97.69 106 LEU A N 1
ATOM 821 C CA . LEU A 1 106 ? 7.397 -1.048 -6.961 1.00 97.69 106 LEU A CA 1
ATOM 822 C C . LEU A 1 106 ? 6.118 -1.892 -7.011 1.00 97.69 106 LEU A C 1
ATOM 824 O O . LEU A 1 106 ? 5.254 -1.758 -6.143 1.00 97.69 106 LEU A O 1
ATOM 828 N N . LYS A 1 107 ? 5.990 -2.807 -7.980 1.00 97.62 107 LYS A N 1
ATOM 829 C CA . LYS A 1 107 ? 4.837 -3.717 -8.063 1.00 97.62 107 LYS A CA 1
ATOM 830 C C . LYS A 1 107 ? 4.792 -4.700 -6.885 1.00 97.62 107 LYS A C 1
ATOM 832 O O . LYS A 1 107 ? 3.701 -4.997 -6.390 1.00 97.62 107 LYS A O 1
ATOM 837 N N . CYS A 1 108 ? 5.940 -5.201 -6.431 1.00 97.00 108 CYS A N 1
ATOM 838 C CA . CYS A 1 108 ? 6.030 -6.045 -5.237 1.00 97.00 108 CYS A CA 1
ATOM 839 C C . CYS A 1 108 ? 5.615 -5.277 -3.975 1.00 97.00 108 CYS A C 1
ATOM 841 O O . CYS A 1 108 ? 4.792 -5.772 -3.205 1.00 97.00 108 CYS A O 1
ATOM 843 N N . ILE A 1 109 ? 6.109 -4.048 -3.811 1.00 97.75 109 ILE A N 1
ATOM 844 C CA . ILE A 1 109 ? 5.754 -3.169 -2.689 1.00 97.75 109 ILE A CA 1
ATOM 845 C C . ILE A 1 109 ? 4.256 -2.840 -2.702 1.00 97.75 109 ILE A C 1
ATOM 847 O O . ILE A 1 109 ? 3.593 -2.927 -1.674 1.00 97.75 109 ILE A O 1
ATOM 851 N N . LEU A 1 110 ? 3.684 -2.503 -3.859 1.00 97.69 110 LEU A N 1
ATOM 852 C CA . LEU A 1 110 ? 2.260 -2.173 -3.956 1.00 97.69 110 LEU A CA 1
ATOM 853 C C . LEU A 1 110 ? 1.369 -3.356 -3.543 1.00 97.69 110 LEU A C 1
ATOM 855 O O . LEU A 1 110 ? 0.342 -3.173 -2.886 1.00 97.69 110 LEU A O 1
ATOM 859 N N . ARG A 1 111 ? 1.775 -4.583 -3.892 1.00 96.50 111 ARG A N 1
ATOM 860 C CA . ARG A 1 111 ? 1.074 -5.802 -3.472 1.00 96.50 111 ARG A CA 1
ATOM 861 C C . ARG A 1 111 ? 1.113 -5.974 -1.953 1.00 96.50 111 ARG A C 1
ATOM 863 O O . ARG A 1 111 ? 0.061 -6.190 -1.356 1.00 96.50 111 ARG A O 1
ATOM 870 N N . SER A 1 112 ? 2.288 -5.846 -1.333 1.00 96.69 112 SER A N 1
ATOM 871 C CA . SER A 1 112 ? 2.423 -5.992 0.123 1.00 96.69 112 SER A CA 1
ATOM 872 C C . SER A 1 112 ? 1.690 -4.882 0.883 1.00 96.69 112 SER A C 1
ATOM 874 O O . SER A 1 112 ? 1.038 -5.159 1.888 1.00 96.69 112 SER A O 1
ATOM 876 N N . GLN A 1 113 ? 1.684 -3.648 0.368 1.00 98.19 113 GLN A N 1
ATOM 877 C CA . GLN A 1 113 ? 0.879 -2.555 0.925 1.00 98.19 113 GLN A CA 1
ATOM 878 C C . GLN A 1 113 ? -0.615 -2.900 0.950 1.00 98.19 113 GLN A C 1
ATOM 880 O O . GLN A 1 113 ? -1.284 -2.651 1.954 1.00 98.19 113 GLN A O 1
ATOM 885 N N . GLY A 1 114 ? -1.143 -3.514 -0.114 1.00 97.62 114 GLY A N 1
ATOM 886 C CA . GLY A 1 114 ? -2.536 -3.964 -0.159 1.00 97.62 114 GLY A CA 1
ATOM 887 C C . GLY A 1 114 ? -2.872 -4.984 0.936 1.00 97.62 114 GLY A C 1
ATOM 888 O O . GLY A 1 114 ? -3.929 -4.895 1.567 1.00 97.62 114 GLY A O 1
ATOM 889 N N . GLU A 1 115 ? -1.962 -5.920 1.205 1.00 97.44 115 GLU A N 1
ATOM 890 C CA . GLU A 1 115 ? -2.122 -6.915 2.270 1.00 97.44 115 GLU A CA 1
ATOM 891 C C . GLU A 1 115 ? -2.085 -6.282 3.663 1.00 97.44 115 GLU A C 1
ATOM 893 O O . GLU A 1 115 ? -2.964 -6.572 4.478 1.00 97.44 115 GLU A O 1
ATOM 898 N N . ILE A 1 116 ? -1.137 -5.372 3.910 1.00 98.25 116 ILE A N 1
ATOM 899 C CA . ILE A 1 116 ? -1.032 -4.629 5.174 1.00 98.25 116 I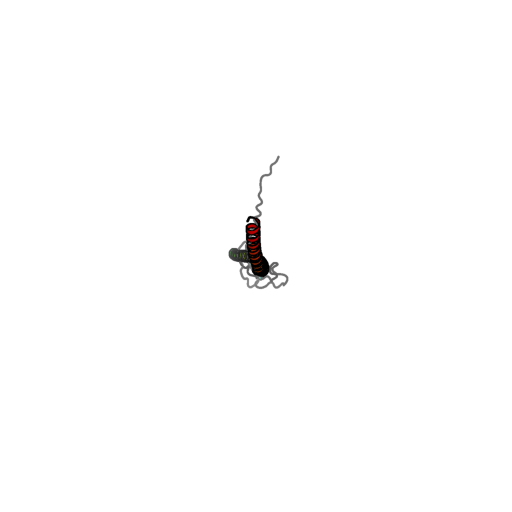LE A CA 1
ATOM 900 C C . ILE A 1 116 ? -2.322 -3.847 5.430 1.00 98.25 116 ILE A C 1
ATOM 902 O O . ILE A 1 116 ? -2.932 -4.000 6.485 1.00 98.25 116 ILE A O 1
ATOM 906 N N . ILE A 1 117 ? -2.801 -3.076 4.446 1.00 98.31 117 ILE A N 1
ATOM 907 C CA . ILE A 1 117 ? -4.037 -2.288 4.571 1.00 98.31 117 ILE A CA 1
ATOM 908 C C . ILE A 1 117 ? -5.226 -3.188 4.920 1.00 98.31 117 ILE A C 1
ATOM 910 O O . ILE A 1 117 ? -6.041 -2.837 5.777 1.00 98.31 117 ILE A O 1
ATOM 914 N N . ARG A 1 118 ? -5.347 -4.347 4.264 1.00 98.19 118 ARG A N 1
ATOM 915 C CA . ARG A 1 118 ? -6.422 -5.307 4.540 1.00 98.19 118 ARG A CA 1
ATOM 916 C C . ARG A 1 118 ? -6.333 -5.851 5.966 1.00 98.19 118 ARG A C 1
ATOM 918 O O . ARG A 1 118 ? -7.354 -5.878 6.652 1.00 98.19 118 ARG A O 1
ATOM 925 N N . ASN A 1 119 ? -5.145 -6.254 6.409 1.00 98.19 119 ASN A N 1
ATOM 926 C CA . ASN A 1 119 ? -4.939 -6.813 7.744 1.00 98.19 119 ASN A CA 1
ATOM 927 C C . ASN A 1 119 ? -5.234 -5.771 8.828 1.00 98.19 119 ASN A C 1
ATOM 929 O O . ASN A 1 119 ? -6.049 -6.030 9.708 1.00 98.19 119 ASN A O 1
ATOM 933 N N . THR A 1 120 ? -4.701 -4.555 8.695 1.00 98.31 120 THR A N 1
ATOM 934 C CA . THR A 1 120 ? -4.961 -3.459 9.639 1.00 98.31 120 THR A CA 1
ATOM 935 C C . THR A 1 120 ? -6.447 -3.101 9.716 1.00 98.31 120 THR A C 1
ATOM 937 O O . THR A 1 120 ? -6.965 -2.829 10.797 1.00 98.31 120 THR A O 1
ATOM 940 N N . ARG A 1 121 ? -7.176 -3.118 8.588 1.00 98.38 121 ARG A N 1
ATOM 941 C CA . ARG A 1 121 ? -8.636 -2.910 8.599 1.00 98.38 121 ARG A CA 1
ATOM 942 C C . ARG A 1 121 ? -9.355 -4.010 9.378 1.00 98.38 121 ARG A C 1
ATOM 944 O O . ARG A 1 121 ? -10.223 -3.690 10.183 1.00 98.38 121 ARG A O 1
ATOM 951 N N . LYS A 1 122 ? -8.976 -5.273 9.167 1.00 98.38 122 LYS A N 1
ATOM 952 C CA . LYS A 1 122 ? -9.558 -6.418 9.878 1.00 98.38 122 LYS A CA 1
ATOM 953 C C . LYS A 1 122 ? -9.325 -6.316 11.385 1.00 98.38 122 LYS A C 1
ATOM 955 O O . LYS A 1 122 ? -10.284 -6.406 12.143 1.00 98.38 122 LYS A O 1
ATOM 960 N N . GLU A 1 123 ? -8.087 -6.057 11.802 1.00 98.19 123 GLU A N 1
ATOM 961 C CA . GLU A 1 123 ? -7.724 -5.877 13.214 1.00 98.19 123 GLU A CA 1
ATOM 962 C C . GLU A 1 123 ? -8.495 -4.719 13.851 1.00 98.19 123 GLU A C 1
ATOM 964 O O . GLU A 1 123 ? -9.022 -4.847 14.953 1.00 98.19 123 GLU A O 1
ATOM 969 N N . ARG A 1 124 ? -8.631 -3.591 13.144 1.00 98.25 124 ARG A N 1
ATOM 970 C CA . ARG A 1 124 ? -9.431 -2.455 13.616 1.00 98.25 124 ARG A CA 1
ATOM 971 C C . ARG A 1 124 ? -10.898 -2.835 1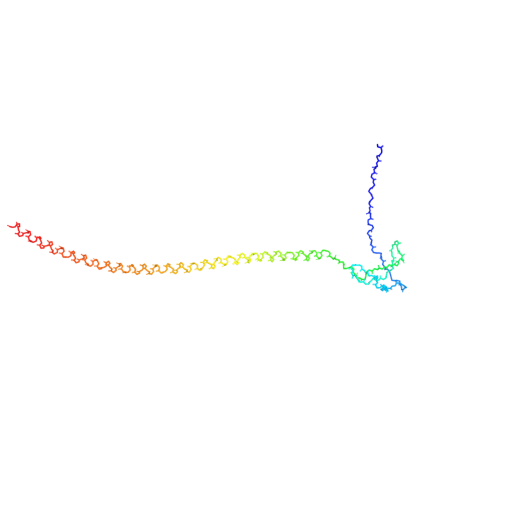3.824 1.00 98.25 124 ARG A C 1
ATOM 973 O O . ARG A 1 124 ? -11.482 -2.436 14.828 1.00 98.25 124 ARG A O 1
ATOM 980 N N . ASP A 1 125 ? -11.495 -3.572 12.894 1.00 98.44 125 ASP A N 1
ATOM 981 C CA . ASP A 1 125 ? -12.902 -3.968 12.986 1.00 98.44 125 ASP A CA 1
ATOM 982 C C . ASP A 1 125 ? -13.124 -4.996 14.113 1.00 98.44 125 ASP A C 1
ATOM 984 O O . ASP A 1 125 ? -14.138 -4.947 14.808 1.00 98.44 125 ASP A O 1
ATOM 988 N N . GLU A 1 126 ? -12.165 -5.896 14.346 1.00 98.44 126 GLU A N 1
ATOM 989 C CA . GLU A 1 126 ? -12.155 -6.816 15.493 1.00 98.44 126 GLU A CA 1
ATOM 990 C C . GLU A 1 126 ? -12.024 -6.061 16.821 1.00 98.44 126 GLU A C 1
ATOM 992 O O . GLU A 1 126 ? -12.836 -6.264 17.724 1.00 98.44 126 GLU A O 1
ATOM 997 N N . MET A 1 127 ? -11.085 -5.114 16.914 1.00 98.12 127 MET A N 1
ATOM 998 C CA . MET A 1 127 ? -10.942 -4.242 18.083 1.00 98.12 127 MET A CA 1
ATOM 999 C C . MET A 1 127 ? -12.200 -3.410 18.345 1.00 98.12 127 MET A C 1
ATOM 1001 O O . MET A 1 127 ? -12.542 -3.160 19.499 1.00 98.12 127 MET A O 1
ATOM 1005 N N . GLN A 1 128 ? -12.899 -2.969 17.297 1.00 98.38 128 GLN A N 1
ATOM 1006 C CA . GLN A 1 128 ? -14.153 -2.235 17.443 1.00 98.38 128 GLN A CA 1
ATOM 1007 C C . GLN A 1 128 ? -15.239 -3.111 18.074 1.00 98.38 128 GLN A C 1
ATOM 1009 O O . GLN A 1 128 ? -15.883 -2.674 19.023 1.00 98.38 128 GLN A O 1
ATOM 1014 N N . LYS A 1 129 ? -15.398 -4.353 17.601 1.00 98.50 129 LYS A N 1
ATOM 1015 C CA . LYS A 1 129 ? -16.356 -5.306 18.183 1.00 98.50 129 LYS A CA 1
ATOM 1016 C C . LYS A 1 129 ? -16.051 -5.590 19.650 1.00 98.50 129 LYS A C 1
ATOM 1018 O O . LYS A 1 129 ? -16.967 -5.582 20.465 1.00 98.50 129 LYS A O 1
ATOM 1023 N N . GLU A 1 130 ? -14.777 -5.799 19.981 1.00 98.38 130 GLU A N 1
ATOM 1024 C CA . GLU A 1 130 ? -14.354 -6.021 21.364 1.00 98.38 130 GLU A CA 1
ATOM 1025 C C . GLU A 1 130 ? -14.655 -4.797 22.236 1.00 98.38 130 GLU A C 1
ATOM 1027 O O . GLU A 1 130 ? -15.233 -4.920 23.309 1.00 98.38 130 GLU A O 1
ATOM 1032 N N . ARG A 1 131 ? -14.348 -3.587 21.754 1.00 98.56 131 ARG A N 1
ATOM 1033 C CA . ARG A 1 131 ? -14.668 -2.336 22.457 1.00 98.56 131 ARG A CA 1
ATOM 1034 C C . ARG A 1 131 ? -16.165 -2.219 22.751 1.00 98.56 131 ARG A C 1
ATOM 1036 O O . ARG A 1 131 ? -16.537 -1.881 23.871 1.00 98.56 131 ARG A O 1
ATOM 1043 N N . ASP A 1 132 ? -17.008 -2.490 21.758 1.00 98.38 132 ASP A N 1
ATOM 1044 C CA . ASP A 1 132 ? -18.462 -2.384 21.890 1.00 98.38 132 ASP A CA 1
ATOM 1045 C C . ASP A 1 132 ? -19.008 -3.435 22.870 1.00 98.38 132 ASP A C 1
ATOM 1047 O O . ASP A 1 132 ? -19.860 -3.122 23.705 1.00 98.38 132 ASP A O 1
ATOM 1051 N N . TRP A 1 133 ? -18.454 -4.653 22.843 1.00 98.56 133 TRP A N 1
ATOM 1052 C CA . TRP A 1 133 ? -18.745 -5.698 23.826 1.00 98.56 133 TRP A CA 1
ATOM 1053 C C . TRP A 1 133 ? -18.375 -5.268 25.251 1.00 98.56 133 TRP A C 1
ATOM 1055 O O . TRP A 1 133 ? -19.199 -5.356 26.163 1.00 98.56 133 TRP A O 1
ATOM 1065 N N . GLN A 1 134 ? -17.166 -4.736 25.438 1.00 98.56 134 GLN A N 1
ATOM 1066 C CA . GLN A 1 134 ? -16.681 -4.266 26.737 1.00 98.56 134 GLN A CA 1
ATOM 1067 C C . GLN A 1 134 ? -17.508 -3.095 27.277 1.00 98.56 134 GLN A C 1
ATOM 1069 O O . GLN A 1 134 ? -17.759 -3.018 28.479 1.00 98.56 134 GLN A O 1
ATOM 1074 N N . ILE A 1 135 ? -17.971 -2.189 26.409 1.00 98.56 135 ILE A N 1
ATOM 1075 C CA . ILE A 1 135 ? -18.877 -1.100 26.799 1.00 98.56 135 ILE A CA 1
ATOM 1076 C C . ILE A 1 135 ? -20.182 -1.665 27.362 1.00 98.56 135 ILE A C 1
ATOM 1078 O O . ILE A 1 135 ? -20.664 -1.179 28.386 1.00 98.56 135 ILE A O 1
ATOM 1082 N N . GLU A 1 136 ? -20.759 -2.672 26.713 1.00 98.44 136 GLU A N 1
ATOM 1083 C CA . GLU A 1 136 ? -22.028 -3.243 27.154 1.00 98.44 136 GLU A CA 1
ATOM 1084 C C . GLU A 1 136 ? -21.878 -4.040 28.451 1.00 98.44 136 GLU A C 1
ATOM 1086 O O . GLU A 1 136 ? -22.688 -3.899 29.366 1.00 98.44 136 GLU A O 1
ATOM 1091 N N . GLU A 1 137 ? -20.804 -4.816 28.581 1.00 98.44 137 GLU A N 1
ATOM 1092 C CA . GLU A 1 137 ? -20.528 -5.551 29.812 1.00 98.44 137 GLU A CA 1
ATOM 1093 C C . GLU A 1 137 ? -20.244 -4.612 30.988 1.00 98.44 137 GLU A C 1
ATOM 1095 O O . GLU A 1 137 ? -20.778 -4.799 32.084 1.00 98.44 137 GLU A O 1
ATOM 1100 N N . LYS A 1 138 ? -19.503 -3.525 30.747 1.00 98.44 138 LYS A N 1
ATOM 1101 C CA . LYS A 1 138 ? -19.288 -2.475 31.743 1.00 98.44 138 LYS A CA 1
ATOM 1102 C C . LYS A 1 138 ? -20.614 -1.899 32.250 1.00 98.44 138 LYS A C 1
ATOM 1104 O O . LYS A 1 138 ? -20.776 -1.783 33.462 1.00 98.44 138 LYS A O 1
ATOM 1109 N N . LYS A 1 139 ? -21.572 -1.580 31.369 1.00 98.56 139 LYS A N 1
ATOM 1110 C CA . LYS A 1 139 ? -22.889 -1.061 31.794 1.00 98.56 139 LYS A CA 1
ATOM 1111 C C . LYS A 1 139 ? -23.633 -2.046 32.695 1.00 98.56 139 LYS A C 1
ATOM 1113 O O . LYS A 1 139 ? -24.237 -1.630 33.683 1.00 98.56 139 LYS A O 1
ATOM 1118 N N . LYS A 1 140 ? -23.593 -3.348 32.383 1.00 98.44 140 LYS A N 1
ATOM 1119 C CA . LYS A 1 140 ? -24.222 -4.379 33.227 1.00 98.44 140 LYS A CA 1
ATOM 1120 C C . LYS A 1 140 ? -23.579 -4.438 34.608 1.00 98.44 140 LYS A C 1
ATOM 1122 O O . LYS A 1 140 ? -24.288 -4.495 35.610 1.00 98.44 140 LYS A O 1
ATOM 1127 N N . LEU A 1 141 ? -22.250 -4.393 34.670 1.00 98.38 141 LEU A N 1
ATOM 1128 C CA . LEU A 1 141 ? -21.524 -4.384 35.939 1.00 98.38 141 LEU A CA 1
ATOM 1129 C C . LEU A 1 141 ? -21.825 -3.121 36.753 1.00 98.38 141 LEU A C 1
ATOM 1131 O O . LEU A 1 141 ? -22.089 -3.222 37.948 1.00 98.38 141 LEU A O 1
ATOM 1135 N N . GLU A 1 142 ? -21.854 -1.948 36.118 1.00 98.12 142 GLU A N 1
ATOM 1136 C CA . GLU A 1 142 ? -22.235 -0.687 36.768 1.00 98.12 142 GLU A CA 1
ATOM 1137 C C . GLU A 1 142 ? -23.650 -0.756 37.354 1.00 98.12 142 GLU A C 1
ATOM 1139 O O . GLU A 1 142 ? -23.873 -0.325 38.488 1.00 98.12 142 GLU A O 1
ATOM 1144 N N . PHE A 1 143 ? -24.592 -1.356 36.621 1.00 98.38 143 PHE A N 1
ATOM 1145 C CA . PHE A 1 143 ? -25.949 -1.589 37.109 1.00 98.38 143 PHE A CA 1
ATOM 1146 C C . PHE A 1 143 ? -25.966 -2.488 38.357 1.00 98.38 143 PHE A C 1
ATOM 1148 O O . PHE A 1 143 ? -26.536 -2.108 39.382 1.00 98.38 143 PHE A O 1
ATOM 1155 N N . LEU A 1 144 ? -25.285 -3.639 38.310 1.00 98.12 144 LEU A N 1
ATOM 1156 C CA . LEU A 1 144 ? -25.212 -4.581 39.434 1.00 98.12 144 LEU A CA 1
ATOM 1157 C C . LEU A 1 144 ? -24.553 -3.963 40.674 1.00 98.12 144 LEU A C 1
ATOM 1159 O O . LEU A 1 144 ? -25.041 -4.140 41.791 1.00 98.12 144 LEU A O 1
ATOM 1163 N N . VAL A 1 145 ? -23.471 -3.202 40.489 1.00 97.56 145 VAL A N 1
ATOM 1164 C CA . VAL A 1 145 ? -22.820 -2.455 41.575 1.00 97.56 145 VAL A CA 1
ATOM 1165 C C . VAL A 1 145 ? -23.793 -1.451 42.190 1.00 97.56 145 VAL A C 1
ATOM 1167 O O . VAL A 1 145 ? -23.882 -1.357 43.414 1.00 97.56 145 VAL A O 1
ATOM 1170 N N . GLY A 1 146 ? -24.561 -0.735 41.365 1.00 97.25 146 GLY A N 1
ATOM 1171 C CA . GLY A 1 146 ? -25.580 0.201 41.835 1.00 97.25 146 GLY A CA 1
ATOM 1172 C C . GLY A 1 146 ? -26.625 -0.460 42.736 1.00 97.25 146 GLY A C 1
ATOM 1173 O O . GLY A 1 146 ? -26.952 0.074 43.798 1.00 97.25 146 GLY A O 1
ATOM 1174 N N . ASP A 1 147 ? -27.120 -1.635 42.357 1.00 96.81 147 ASP A N 1
ATOM 1175 C CA . ASP A 1 147 ? -28.111 -2.366 43.151 1.00 96.81 147 ASP A CA 1
ATOM 1176 C C . ASP A 1 147 ? -27.530 -2.928 44.453 1.00 96.81 147 ASP A C 1
ATOM 1178 O O . ASP A 1 147 ? -28.162 -2.810 45.508 1.00 96.81 147 ASP A O 1
ATOM 1182 N N . LEU A 1 148 ? -26.295 -3.439 44.425 1.00 96.31 148 LEU A N 1
ATOM 1183 C CA . LEU A 1 148 ? -25.589 -3.866 45.637 1.00 96.31 148 LEU A CA 1
ATOM 1184 C C . LEU A 1 148 ? -25.374 -2.705 46.614 1.00 96.31 148 LEU A C 1
ATOM 1186 O O . LEU A 1 148 ? -25.586 -2.866 47.817 1.00 96.31 148 LEU A O 1
ATOM 1190 N N . MET A 1 149 ? -25.018 -1.521 46.114 1.00 94.62 149 MET A N 1
ATOM 1191 C CA . MET A 1 149 ? -24.838 -0.328 46.947 1.00 94.62 149 MET A CA 1
ATOM 1192 C C . MET A 1 149 ? -26.158 0.126 47.586 1.00 94.62 149 MET A C 1
ATOM 1194 O O . MET A 1 149 ? -26.185 0.443 48.777 1.00 94.62 149 MET A O 1
ATOM 1198 N N . LYS A 1 150 ? -27.278 0.101 46.846 1.00 94.25 150 LYS A N 1
ATOM 1199 C CA . LYS A 1 150 ? -28.613 0.395 47.406 1.00 94.25 150 LYS A CA 1
ATOM 1200 C C . LYS A 1 150 ? -29.002 -0.605 48.497 1.00 94.25 150 LYS A C 1
ATOM 1202 O O . LYS A 1 150 ? -29.468 -0.195 49.561 1.00 94.25 150 LYS A O 1
ATOM 1207 N N . ALA A 1 151 ? -28.786 -1.900 48.259 1.00 93.81 151 ALA A N 1
ATOM 1208 C CA . ALA A 1 151 ? -29.055 -2.943 49.247 1.00 93.81 151 ALA A CA 1
ATOM 1209 C C . ALA A 1 151 ? -28.183 -2.773 50.505 1.00 93.81 151 ALA A C 1
ATOM 1211 O O . ALA A 1 151 ? -28.678 -2.886 51.628 1.00 93.81 151 ALA A O 1
ATOM 1212 N N . GLY A 1 152 ? -26.903 -2.434 50.323 1.00 91.81 152 GLY A N 1
ATOM 1213 C CA . GLY A 1 152 ? -25.965 -2.141 51.404 1.00 91.81 152 GLY A CA 1
ATOM 1214 C C . GLY A 1 152 ? -26.416 -0.974 52.286 1.00 91.81 152 GLY A C 1
ATOM 1215 O O . GLY A 1 152 ? -26.437 -1.116 53.510 1.00 91.81 152 GLY A O 1
ATOM 1216 N N . HIS A 1 153 ? -26.841 0.146 51.691 1.00 91.94 153 HIS A N 1
ATOM 1217 C CA . HIS A 1 153 ? -27.384 1.285 52.443 1.00 91.94 153 HIS A CA 1
ATOM 1218 C C . HIS A 1 153 ? -28.640 0.907 53.233 1.00 91.94 153 HIS A C 1
ATOM 1220 O O . HIS A 1 153 ? -28.686 1.136 54.439 1.00 91.94 153 HIS A O 1
ATOM 1226 N N . GLY A 1 154 ? -29.604 0.227 52.604 1.00 89.25 154 GLY A N 1
ATOM 1227 C CA . GLY A 1 154 ? -30.819 -0.207 53.299 1.00 89.25 154 GLY A CA 1
ATOM 1228 C C . GLY A 1 154 ? -30.535 -1.137 54.486 1.00 89.25 154 GLY A C 1
ATOM 1229 O O . GLY A 1 154 ? -31.190 -1.047 55.524 1.00 89.25 154 GLY A O 1
ATOM 1230 N N . ASN A 1 155 ? -29.533 -2.011 54.370 1.00 93.12 155 ASN A N 1
ATOM 1231 C CA . ASN A 1 155 ? -29.107 -2.869 55.476 1.00 93.12 155 ASN A CA 1
ATOM 1232 C C . ASN A 1 155 ? -28.399 -2.078 56.585 1.00 93.12 155 ASN A C 1
ATOM 1234 O O . ASN A 1 155 ? -28.636 -2.338 57.765 1.00 93.12 155 ASN A O 1
ATOM 1238 N N . LYS A 1 156 ? -27.569 -1.094 56.221 1.00 93.19 156 LYS A N 1
ATOM 1239 C CA . LYS A 1 156 ? -26.898 -0.200 57.173 1.00 93.19 156 LYS A CA 1
ATOM 1240 C C . LYS A 1 156 ? -27.908 0.611 57.990 1.00 93.19 156 LYS A C 1
ATOM 1242 O O . LYS A 1 156 ? -27.761 0.689 59.207 1.00 93.19 156 LYS A O 1
ATOM 1247 N N . ASP A 1 157 ? -28.949 1.135 57.349 1.00 92.44 157 ASP A N 1
ATOM 1248 C CA . ASP A 1 157 ? -30.003 1.911 58.012 1.00 92.44 157 ASP A CA 1
ATOM 1249 C C . ASP A 1 157 ? -30.812 1.046 58.987 1.00 92.44 157 ASP A C 1
ATOM 1251 O O . ASP A 1 157 ? -31.045 1.437 60.134 1.00 92.44 157 ASP A O 1
ATOM 1255 N N . LYS A 1 158 ? -31.184 -0.175 58.572 1.00 94.00 158 LYS A N 1
ATOM 1256 C CA . LYS A 1 158 ? -31.845 -1.153 59.455 1.00 94.00 158 LYS A CA 1
ATOM 1257 C C . LYS A 1 158 ? -30.982 -1.477 60.674 1.00 94.00 158 LYS A C 1
ATOM 1259 O O . LYS A 1 158 ? -31.492 -1.495 61.791 1.00 94.00 158 LYS A O 1
ATOM 1264 N N . LEU A 1 159 ? -29.683 -1.702 60.473 1.00 93.50 159 LEU A N 1
ATOM 1265 C CA . LEU A 1 159 ? -28.753 -1.996 61.560 1.00 93.50 159 LEU A CA 1
ATOM 1266 C C . LEU A 1 159 ? -28.609 -0.812 62.527 1.00 93.50 159 LEU A C 1
ATOM 1268 O O . LEU A 1 159 ? -28.598 -1.022 63.736 1.00 93.50 159 LEU A O 1
ATOM 1272 N N . ALA A 1 160 ? -28.526 0.419 62.015 1.00 92.25 160 ALA A N 1
ATOM 1273 C CA . ALA A 1 160 ? -28.465 1.624 62.842 1.00 92.25 160 ALA A CA 1
ATOM 1274 C C . ALA A 1 160 ? -29.715 1.775 63.723 1.00 92.25 160 ALA A C 1
ATOM 1276 O O . ALA A 1 160 ? -29.594 2.052 64.912 1.00 92.25 160 ALA A O 1
ATOM 1277 N N . LYS A 1 161 ? -30.901 1.505 63.161 1.00 94.19 161 LYS A N 1
ATOM 1278 C CA . LYS A 1 161 ? -32.172 1.542 63.895 1.00 94.19 161 LYS A CA 1
ATOM 1279 C C . LYS A 1 161 ? -32.279 0.457 64.969 1.00 94.19 161 LYS A C 1
ATOM 1281 O O . LYS A 1 161 ? -32.863 0.693 66.017 1.00 94.19 161 LYS A O 1
ATOM 1286 N N . ILE A 1 162 ? -31.728 -0.733 64.722 1.00 94.44 162 ILE A N 1
ATOM 1287 C CA . ILE A 1 162 ? -31.671 -1.794 65.740 1.00 94.44 162 ILE A CA 1
ATOM 1288 C C . ILE A 1 162 ? -30.748 -1.378 66.889 1.00 94.44 162 ILE A C 1
ATOM 1290 O O . ILE A 1 162 ? -31.118 -1.541 68.045 1.00 94.44 162 ILE A O 1
ATOM 1294 N N . LYS A 1 163 ? -29.574 -0.812 66.581 1.00 93.94 163 LYS A N 1
ATOM 1295 C CA . LYS A 1 163 ? -28.625 -0.352 67.605 1.00 93.94 163 LYS A CA 1
ATOM 1296 C C . LYS A 1 163 ? -29.226 0.722 68.509 1.00 93.94 163 LYS A C 1
ATOM 1298 O O . LYS A 1 163 ? -29.144 0.575 69.715 1.00 93.94 163 LYS A O 1
ATOM 1303 N N . SER A 1 164 ? -29.918 1.716 67.946 1.00 93.56 164 SER A N 1
ATOM 1304 C CA . SER A 1 164 ? -30.539 2.773 68.756 1.00 93.56 164 SER A CA 1
ATOM 1305 C C . SER A 1 164 ? -31.593 2.260 69.741 1.00 93.56 164 SER A C 1
ATOM 1307 O O . SER A 1 164 ? -31.761 2.864 70.784 1.00 93.56 164 SER A O 1
ATOM 1309 N N . ILE A 1 165 ? -32.296 1.164 69.421 1.00 94.56 165 ILE A N 1
ATOM 1310 C CA . ILE A 1 165 ? -33.264 0.532 70.339 1.00 94.56 165 ILE A CA 1
ATOM 1311 C C . ILE A 1 165 ? -32.550 -0.212 71.476 1.00 94.56 165 ILE A C 1
ATOM 1313 O O . ILE A 1 165 ? -33.092 -0.325 72.565 1.00 94.56 165 ILE A O 1
ATOM 1317 N N . LEU A 1 166 ? -31.365 -0.770 71.216 1.00 91.12 166 LEU A N 1
ATOM 1318 C CA . LEU A 1 166 ? -30.581 -1.497 72.221 1.00 91.12 166 LEU A CA 1
ATOM 1319 C C . LEU A 1 166 ? -29.795 -0.567 73.156 1.00 91.12 166 LEU A C 1
ATOM 1321 O O . LEU A 1 166 ? -29.380 -1.012 74.222 1.00 91.12 166 LEU A O 1
ATOM 1325 N N . ASP A 1 167 ? -29.562 0.676 72.729 1.00 87.25 167 ASP A N 1
ATOM 1326 C CA . ASP A 1 167 ? -28.848 1.704 73.492 1.00 87.25 167 ASP A CA 1
ATOM 1327 C C . ASP A 1 167 ? -29.789 2.555 74.392 1.00 87.25 167 ASP A C 1
ATOM 1329 O O . ASP A 1 167 ? -29.290 3.385 75.156 1.00 87.25 167 ASP A O 1
ATOM 1333 N N . GLU A 1 168 ? -31.119 2.364 74.312 1.00 60.16 168 GLU A N 1
ATOM 1334 C CA . GLU A 1 168 ? -32.155 2.899 75.233 1.00 60.16 168 GLU A CA 1
ATOM 1335 C C . GLU A 1 168 ? -32.404 1.962 76.429 1.00 60.16 168 GLU A C 1
ATOM 1337 O O . GLU A 1 168 ? -32.581 2.490 77.554 1.00 60.16 168 GLU A O 1
#

Secondary structure (DSSP, 8-state):
----------------PPPPEE-BTTB-SB-SSTT-B-TTT-PBEEEEEE-SSTTTT-EEEEESS------HHHHHHHHHHHHHHHHHHHHHHHHHHHHHHHHHHHHHHHHHHHHHHHHHHHHHHHHHHHHHHHHHHHHHHHHHHHHHHHHHHHHHHHHHHHHHHH--

Organism: Triticum aestivum (NCBI:txid4565)

Foldseek 3Di:
DDDDDDDPPPPPPPPPPPADWDDDPVWWDWDPDLVQADPVPSHTWIWTAGCDDPRHRDIDTHHPDPPPPPPVVVVVVVVVVVVVVVVVVVVVVVVVVVVVVVVVVVVVVVVVVVVVVVVVVVVVVVVVVVVVVVVVVVVVVVVVVVVVVVVVVVVVVVVVVVVVVVVD

pLDDT: mean 82.89, std 17.0, range [37.28, 98.56]

Radius of gyration: 56.53 Å; chains: 1; bounding box: 123×27×158 Å

Sequence (168 aa):
MPSWKDGEESSKEEELANPGTTIDASFCGRAADASIKCTLHLAPCMKYVAFEGKDTVRRFYGCVVPQKQMDVDKDMEKLAISKEKESATFGKMKEMEKLAEEHKELKCILRSQGEIIRNTRKERDEMQKERDWQIEEKKKLEFLVGDLMKAGHGNKDKLAKIKSILDE